Protein AF-A0A5J5S5I6-F1 (afdb_monomer_lite)

Sequence (152 aa):
MHAEAGNGQYEMALGYTACTYATDNLIFMREVVRAIANKHGLLATFVPKYALDDIGSGSHVHLSLWQNGQNVFQASDASSQHGMSKVGEEFMAGVLDHLPSIFAFTAPLSNSYDRIQPNTWSGAYQCWGKENREAHCIFFYLAMCIVIGGFN

InterPro domains:
  IPR008146 Glutamine synthetase, catalytic domain [PF00120] (1-136)
  IPR008146 Glutamine synthetase, catalytic domain [PS51987] (1-152)
  IPR008146 Glutamine synthetase, catalytic domain [SM01230] (1-151)
  IPR014746 Glutamine synthetase/guanido kinase, catalytic domain [SSF55931] (1-138)

Foldseek 3Di:
DAADPWAQKDKDWDDDDPPVVVVVVVVVVVVVVQVVLVVVQKGKDQQQPPDLPTAGKDFDAADFDDDPNDTQQADPDPPPPARGHPVNVVVLVVCLVCVVVVCCVRVVDPSSVSNLDPPRLNQVDSDDDEPDSNHVDYHGTRMIMIHMGHDD

Radius of gyration: 17.16 Å; chains: 1; bounding box: 43×30×53 Å

Organism: Gossypium barbadense (NCBI:txid3634)

pLDDT: mean 79.82, std 16.46, range [24.72, 96.94]

Structure (mmCIF, N/CA/C/O backbone):
data_AF-A0A5J5S5I6-F1
#
_entry.id   AF-A0A5J5S5I6-F1
#
loop_
_atom_site.group_PDB
_atom_site.id
_atom_site.type_symbol
_atom_site.label_atom_id
_atom_site.label_alt_id
_atom_site.label_comp_id
_atom_site.label_asym_id
_atom_site.label_entity_id
_atom_site.label_seq_id
_atom_site.pdbx_PDB_ins_code
_atom_site.Cartn_x
_atom_site.Cartn_y
_atom_site.Cartn_z
_atom_site.occupancy
_atom_site.B_iso_or_equiv
_atom_site.auth_seq_id
_atom_site.auth_comp_id
_atom_site.auth_asym_id
_atom_site.auth_atom_id
_atom_site.pdbx_PDB_model_num
ATOM 1 N N . MET A 1 1 ? -3.554 13.701 2.770 1.00 81.31 1 MET A N 1
ATOM 2 C CA . MET A 1 1 ? -4.569 13.032 3.604 1.00 81.31 1 MET A CA 1
ATOM 3 C C . MET A 1 1 ? -5.931 13.489 3.127 1.00 81.31 1 MET A C 1
ATOM 5 O O . MET A 1 1 ? -6.070 14.679 2.865 1.00 81.31 1 MET A O 1
ATOM 9 N N . HIS A 1 2 ? -6.890 12.581 2.994 1.00 88.88 2 HIS A N 1
ATOM 10 C CA . HIS A 1 2 ? -8.294 12.892 2.705 1.00 88.88 2 HIS A CA 1
ATOM 11 C C . HIS A 1 2 ? -9.213 11.933 3.464 1.00 88.88 2 HIS A C 1
ATOM 13 O O . HIS A 1 2 ? -8.745 10.945 4.029 1.00 88.88 2 HIS A O 1
ATOM 19 N N . ALA A 1 3 ? -10.505 12.253 3.510 1.00 90.62 3 ALA A N 1
ATOM 20 C CA . ALA A 1 3 ? -11.522 11.290 3.908 1.00 90.62 3 ALA A CA 1
ATOM 21 C C . ALA A 1 3 ? -11.667 10.205 2.829 1.00 90.62 3 ALA A C 1
ATOM 23 O O . ALA A 1 3 ? -11.403 10.456 1.650 1.00 90.62 3 ALA A O 1
ATOM 24 N N . GLU A 1 4 ? -12.078 9.022 3.261 1.00 87.69 4 GLU A N 1
ATOM 25 C CA . GLU A 1 4 ? -12.395 7.870 2.422 1.00 87.69 4 GLU A CA 1
ATOM 26 C C . GLU A 1 4 ? -13.902 7.585 2.414 1.00 87.69 4 GLU A C 1
ATOM 28 O O . GLU A 1 4 ? -14.692 8.324 3.002 1.00 87.69 4 GLU A O 1
ATOM 33 N N . ALA A 1 5 ? -14.310 6.537 1.698 1.00 85.75 5 ALA A N 1
ATOM 34 C CA . ALA A 1 5 ? -15.720 6.203 1.519 1.00 85.75 5 ALA A CA 1
ATOM 35 C C . ALA A 1 5 ? -16.395 5.571 2.760 1.00 85.75 5 ALA A C 1
ATOM 37 O O . ALA A 1 5 ? -17.617 5.656 2.871 1.00 85.75 5 ALA A O 1
ATOM 38 N N . GLY A 1 6 ? -15.638 4.949 3.675 1.00 84.50 6 GLY A N 1
ATOM 39 C CA . GLY A 1 6 ? -16.163 4.374 4.923 1.00 84.50 6 GLY A CA 1
ATOM 40 C C . GLY A 1 6 ? -16.340 5.393 6.059 1.00 84.50 6 GLY A C 1
ATOM 41 O O . GLY A 1 6 ? -15.707 6.454 6.086 1.00 84.50 6 GLY A O 1
ATOM 42 N N . ASN A 1 7 ? -17.174 5.070 7.051 1.00 85.88 7 ASN A N 1
ATOM 43 C CA . ASN A 1 7 ? -17.462 5.998 8.150 1.00 85.88 7 ASN A CA 1
ATOM 44 C C . ASN A 1 7 ? -16.239 6.228 9.049 1.00 85.88 7 ASN A C 1
ATOM 46 O O . ASN A 1 7 ? -15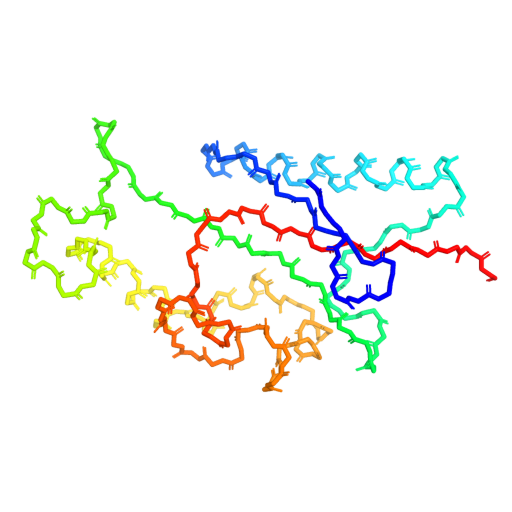.635 5.293 9.572 1.00 85.88 7 ASN A O 1
ATOM 50 N N . GLY A 1 8 ? -15.864 7.498 9.241 1.00 88.69 8 GLY A N 1
ATOM 51 C CA . GLY A 1 8 ? -14.661 7.860 9.999 1.00 88.69 8 GLY A CA 1
ATOM 52 C C . GLY A 1 8 ? -13.356 7.366 9.361 1.00 88.69 8 GLY A C 1
ATOM 53 O O . GLY A 1 8 ? -12.340 7.302 10.056 1.00 88.69 8 GLY A O 1
ATOM 54 N N . GLN A 1 9 ? -13.382 6.997 8.075 1.00 91.25 9 GLN A N 1
ATOM 55 C CA . GLN A 1 9 ? -12.239 6.471 7.340 1.00 91.25 9 GLN A CA 1
ATOM 56 C C . GLN A 1 9 ? -11.428 7.603 6.686 1.00 91.25 9 GLN A C 1
ATOM 58 O O . GLN A 1 9 ? -11.988 8.516 6.078 1.00 91.25 9 GLN A O 1
ATOM 63 N N . TYR A 1 10 ? -10.099 7.538 6.782 1.00 91.19 10 TYR A N 1
ATOM 64 C CA . TYR A 1 10 ? -9.183 8.524 6.194 1.00 91.19 10 TYR A CA 1
ATOM 65 C C . TYR A 1 10 ? -7.976 7.862 5.537 1.00 91.19 10 TYR A C 1
ATOM 67 O O . TYR A 1 10 ? -7.370 6.982 6.141 1.00 91.19 10 TYR A O 1
ATOM 75 N N . GLU A 1 11 ? -7.562 8.330 4.360 1.00 89.62 11 GLU A N 1
ATOM 76 C CA . GLU A 1 11 ? -6.327 7.886 3.708 1.00 89.62 11 GLU A CA 1
ATOM 77 C C . GLU A 1 11 ? -5.158 8.842 3.986 1.00 89.62 11 GLU A C 1
ATOM 79 O O . GLU A 1 11 ? -5.268 10.065 3.827 1.00 89.62 11 GLU A O 1
ATOM 84 N N . MET A 1 12 ? -3.994 8.282 4.333 1.00 89.25 12 MET A N 1
ATOM 85 C CA . MET A 1 12 ? -2.714 8.993 4.318 1.00 89.25 12 MET A CA 1
ATOM 86 C C . MET A 1 12 ? -1.733 8.343 3.336 1.00 89.25 12 MET A C 1
ATOM 88 O O . MET A 1 12 ? -1.226 7.252 3.589 1.00 89.25 12 MET A O 1
ATOM 92 N N . ALA A 1 13 ? -1.431 9.056 2.248 1.00 89.19 13 ALA A N 1
ATOM 93 C CA . ALA A 1 13 ? -0.367 8.704 1.314 1.00 89.19 13 ALA A CA 1
ATOM 94 C C . ALA A 1 13 ? 1.012 9.124 1.857 1.00 89.19 13 ALA A C 1
ATOM 96 O O . ALA A 1 13 ? 1.205 10.288 2.224 1.00 89.19 13 ALA A O 1
ATOM 97 N N . LEU A 1 14 ? 1.971 8.195 1.881 1.00 89.06 14 LEU A N 1
ATOM 98 C CA . LEU A 1 14 ? 3.374 8.472 2.217 1.00 89.06 14 LEU A CA 1
ATOM 99 C C . LEU A 1 14 ? 4.222 8.708 0.957 1.00 89.06 14 LEU A C 1
ATOM 101 O O . LEU A 1 14 ? 3.957 8.147 -0.107 1.00 89.06 14 LEU A O 1
ATOM 105 N N . GLY A 1 15 ? 5.263 9.537 1.085 1.00 89.12 15 GLY A N 1
ATOM 106 C CA . GLY A 1 15 ? 6.222 9.794 0.006 1.00 89.12 15 GLY A CA 1
ATOM 107 C C . GLY A 1 15 ? 7.055 8.555 -0.342 1.00 89.12 15 GLY A C 1
ATOM 108 O O . GLY A 1 15 ? 7.382 7.752 0.534 1.00 89.12 15 GLY A O 1
ATOM 109 N N . TYR A 1 16 ? 7.415 8.409 -1.620 1.00 88.12 16 TYR A N 1
ATOM 110 C CA . TYR A 1 16 ? 8.251 7.298 -2.075 1.00 88.12 16 TYR A CA 1
ATOM 111 C C . TYR A 1 16 ? 9.694 7.434 -1.564 1.00 88.12 16 TYR A C 1
ATOM 113 O O . TYR A 1 16 ? 10.241 8.530 -1.450 1.00 88.12 16 TYR A O 1
ATOM 121 N N . THR A 1 17 ? 10.317 6.301 -1.255 1.00 92.12 17 THR A N 1
ATOM 122 C CA . THR A 1 17 ? 11.715 6.186 -0.815 1.00 92.12 17 THR A CA 1
ATOM 123 C C . THR A 1 17 ? 12.166 4.726 -0.983 1.00 92.12 17 THR A C 1
ATOM 125 O O . THR A 1 17 ? 11.386 3.891 -1.446 1.00 92.12 17 THR A O 1
ATOM 128 N N . ALA A 1 18 ? 13.411 4.395 -0.634 1.00 91.25 18 ALA A N 1
ATOM 129 C CA . ALA A 1 18 ? 13.897 3.015 -0.658 1.00 91.25 18 ALA A CA 1
ATOM 130 C C . ALA A 1 18 ? 13.068 2.103 0.271 1.00 91.25 18 ALA A C 1
ATOM 132 O O . ALA A 1 18 ? 12.588 2.539 1.318 1.00 91.25 18 ALA A O 1
ATOM 133 N N . CYS A 1 19 ? 12.924 0.825 -0.097 1.00 88.31 19 CYS A N 1
ATOM 134 C CA . CYS A 1 19 ? 11.985 -0.119 0.528 1.00 88.31 19 CYS A CA 1
ATOM 135 C C . CYS A 1 19 ? 12.111 -0.231 2.061 1.00 88.31 19 CYS A C 1
ATOM 137 O O . CYS A 1 19 ? 11.102 -0.375 2.752 1.00 88.31 19 CYS A O 1
ATOM 139 N N . THR A 1 20 ? 13.333 -0.136 2.593 1.00 90.94 20 THR A N 1
ATOM 140 C CA . THR A 1 20 ? 13.608 -0.132 4.039 1.00 90.94 20 THR A CA 1
ATOM 141 C C . THR A 1 20 ? 12.971 1.082 4.715 1.00 90.94 20 THR A C 1
ATOM 143 O O . THR A 1 20 ? 12.053 0.925 5.514 1.00 90.94 20 THR A O 1
ATOM 146 N N . TYR A 1 21 ? 13.350 2.292 4.298 1.00 93.12 21 TYR A N 1
ATOM 147 C CA . TYR A 1 21 ? 12.792 3.539 4.827 1.00 93.12 21 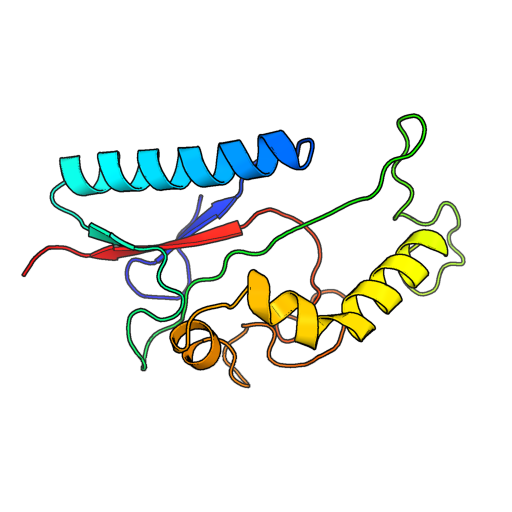TYR A CA 1
ATOM 148 C C . TYR A 1 21 ? 11.280 3.666 4.595 1.00 93.12 21 TYR A C 1
ATOM 150 O O . TYR A 1 21 ? 10.583 4.252 5.415 1.00 93.12 21 TYR A O 1
ATOM 158 N N . ALA A 1 22 ? 10.743 3.108 3.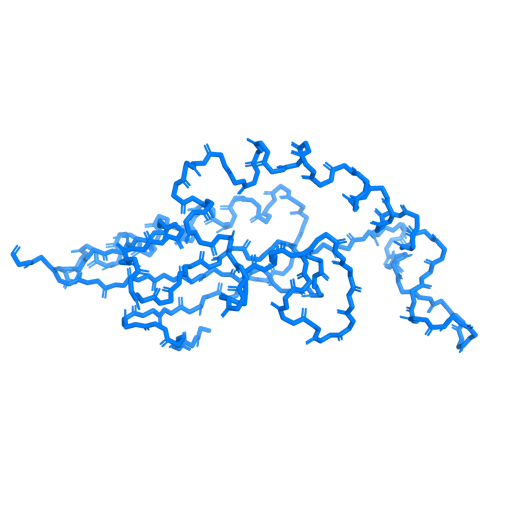505 1.00 91.31 22 ALA A N 1
ATOM 159 C CA . ALA A 1 22 ? 9.300 3.090 3.259 1.00 91.31 22 ALA A CA 1
ATOM 160 C C . ALA A 1 22 ? 8.556 2.231 4.299 1.00 91.31 22 ALA A C 1
ATOM 162 O O . ALA A 1 22 ? 7.472 2.604 4.750 1.00 91.31 22 ALA A O 1
ATOM 163 N N . THR A 1 23 ? 9.164 1.116 4.717 1.00 90.50 23 THR A N 1
ATOM 164 C CA . THR A 1 23 ? 8.641 0.238 5.774 1.00 90.50 23 THR A CA 1
ATOM 165 C C . THR A 1 23 ? 8.709 0.926 7.139 1.00 90.50 23 THR A C 1
ATOM 167 O O . THR A 1 23 ? 7.706 0.960 7.854 1.00 90.50 23 THR A O 1
ATOM 170 N N . ASP A 1 24 ? 9.843 1.554 7.465 1.00 94.44 24 ASP A N 1
ATOM 171 C CA . ASP A 1 24 ? 10.016 2.314 8.709 1.00 94.44 24 ASP A CA 1
ATOM 172 C C . ASP A 1 24 ? 9.012 3.475 8.801 1.00 94.44 24 ASP A C 1
ATOM 174 O O . ASP A 1 24 ? 8.334 3.637 9.817 1.00 94.44 24 ASP A O 1
ATOM 178 N N . ASN A 1 25 ? 8.840 4.235 7.713 1.00 93.94 25 ASN A N 1
ATOM 179 C CA . ASN A 1 25 ? 7.881 5.338 7.628 1.00 93.94 25 ASN A CA 1
ATOM 180 C C . ASN A 1 25 ? 6.428 4.868 7.815 1.00 93.94 25 ASN A C 1
ATOM 182 O O . ASN A 1 25 ? 5.643 5.562 8.463 1.00 93.94 25 ASN A O 1
ATOM 186 N N . LEU A 1 26 ? 6.058 3.695 7.284 1.00 91.75 26 LEU A N 1
ATOM 187 C CA . LEU A 1 26 ? 4.728 3.108 7.482 1.00 91.75 26 LEU A CA 1
ATOM 188 C C . LEU A 1 26 ? 4.482 2.743 8.952 1.00 91.75 26 LEU A C 1
ATOM 190 O O . LEU A 1 26 ? 3.411 3.037 9.486 1.00 91.75 26 LEU A O 1
ATOM 194 N N . ILE A 1 27 ? 5.459 2.121 9.616 1.00 94.12 27 ILE A N 1
ATOM 195 C CA . ILE A 1 27 ? 5.361 1.770 11.041 1.00 94.12 27 ILE A CA 1
ATOM 196 C C . ILE A 1 27 ? 5.297 3.045 11.890 1.00 94.12 27 ILE A C 1
ATOM 198 O O . ILE A 1 27 ? 4.395 3.189 12.713 1.00 94.12 27 ILE A O 1
ATOM 202 N N . PHE A 1 28 ? 6.187 4.006 11.642 1.00 95.75 28 PHE A N 1
ATOM 203 C CA . PHE A 1 28 ? 6.209 5.282 12.353 1.00 95.75 28 PHE A CA 1
ATOM 204 C C . PHE A 1 28 ? 4.886 6.046 12.206 1.00 95.75 28 PHE A C 1
ATOM 206 O O . PHE A 1 28 ? 4.336 6.524 13.196 1.00 95.75 28 PHE A O 1
ATOM 213 N N . MET A 1 29 ? 4.316 6.100 10.997 1.00 95.00 29 MET A N 1
ATOM 214 C CA . MET A 1 29 ? 3.018 6.735 10.764 1.00 95.00 29 MET A CA 1
ATOM 215 C C . MET A 1 29 ? 1.881 6.039 11.528 1.00 95.00 29 MET A C 1
ATOM 217 O O . MET A 1 29 ? 1.049 6.729 12.120 1.00 95.00 29 MET A O 1
ATOM 221 N N . ARG A 1 30 ? 1.869 4.698 11.600 1.00 93.94 30 ARG A N 1
ATOM 222 C CA . ARG A 1 30 ? 0.886 3.947 12.407 1.00 93.94 30 ARG A CA 1
ATOM 223 C C . ARG A 1 30 ? 0.939 4.334 13.882 1.00 93.94 30 ARG A C 1
ATOM 225 O O . ARG A 1 30 ? -0.109 4.587 14.477 1.00 93.94 30 ARG A O 1
ATOM 232 N N . GLU A 1 31 ? 2.137 4.418 14.453 1.00 96.75 31 GLU A N 1
ATOM 233 C CA . GLU A 1 31 ? 2.319 4.778 15.863 1.00 96.75 31 GLU A CA 1
ATOM 234 C C . GLU A 1 31 ? 1.989 6.248 16.141 1.00 96.75 31 GLU A C 1
ATOM 236 O O . GLU A 1 31 ? 1.297 6.542 17.117 1.00 96.75 31 GLU A O 1
ATOM 241 N N . VAL A 1 32 ? 2.378 7.172 15.256 1.00 96.62 32 VAL A N 1
ATOM 242 C CA . VAL A 1 32 ? 1.995 8.589 15.365 1.00 96.62 32 VAL A CA 1
ATOM 243 C C . VAL A 1 32 ? 0.475 8.749 15.324 1.00 96.62 32 VAL A C 1
ATOM 245 O O . VAL A 1 32 ? -0.086 9.428 16.183 1.00 96.62 32 VAL A O 1
ATOM 248 N N . VAL A 1 33 ? -0.219 8.100 14.382 1.00 95.44 33 VAL A N 1
ATOM 249 C CA . VAL A 1 33 ? -1.683 8.205 14.292 1.00 95.44 33 VAL A CA 1
ATOM 250 C C . VAL A 1 33 ? -2.366 7.596 15.521 1.00 95.44 33 VAL A C 1
ATOM 252 O O . VAL A 1 33 ? -3.282 8.217 16.057 1.00 95.44 33 VAL A O 1
ATOM 255 N N . ARG A 1 34 ? -1.899 6.447 16.032 1.00 95.44 34 ARG A N 1
ATOM 256 C CA . ARG A 1 34 ? -2.396 5.863 17.295 1.00 95.44 34 ARG A CA 1
ATOM 257 C C . ARG A 1 34 ? -2.214 6.810 18.478 1.00 95.44 34 ARG A C 1
ATOM 259 O O . ARG A 1 34 ? -3.160 7.028 19.231 1.00 95.44 34 ARG A O 1
ATOM 266 N N . ALA A 1 35 ? -1.023 7.389 18.631 1.00 96.94 35 ALA A N 1
ATOM 267 C CA . ALA A 1 35 ? -0.707 8.297 19.729 1.00 96.94 35 ALA A CA 1
ATOM 268 C C . ALA A 1 35 ? -1.561 9.575 19.688 1.00 96.94 35 ALA A C 1
ATOM 270 O O . ALA A 1 35 ? -2.078 10.005 20.721 1.00 96.94 35 ALA A O 1
ATOM 271 N N . ILE A 1 36 ? -1.752 10.162 18.501 1.00 96.06 36 ILE A N 1
ATOM 272 C CA . ILE A 1 36 ? -2.595 11.349 18.324 1.00 96.06 36 ILE A CA 1
ATOM 273 C C . ILE A 1 36 ? -4.075 11.011 18.539 1.00 96.06 36 ILE A C 1
ATOM 275 O O . ILE A 1 36 ? -4.728 11.708 19.310 1.00 96.06 36 ILE A O 1
ATOM 279 N N . ALA A 1 37 ? -4.602 9.934 17.948 1.00 94.25 37 ALA A N 1
ATOM 280 C CA . ALA A 1 37 ? -5.993 9.528 18.159 1.00 94.25 37 ALA A CA 1
ATOM 281 C C . ALA A 1 37 ? -6.297 9.317 19.653 1.00 94.25 37 ALA A C 1
ATOM 283 O O . ALA A 1 37 ? -7.229 9.926 20.179 1.00 94.25 37 ALA A O 1
ATOM 284 N N . ASN A 1 38 ? -5.439 8.573 20.361 1.00 94.69 38 ASN A N 1
ATOM 285 C CA . ASN A 1 38 ? -5.585 8.322 21.795 1.00 94.69 38 ASN A CA 1
ATOM 286 C C . ASN A 1 38 ? -5.553 9.626 22.620 1.00 94.69 38 ASN A C 1
ATOM 288 O O . ASN A 1 38 ? -6.388 9.830 23.498 1.00 94.69 38 ASN A O 1
ATOM 292 N N . LYS A 1 39 ? -4.664 10.574 22.280 1.00 96.94 39 LYS A N 1
ATOM 293 C CA . LYS A 1 39 ? -4.627 11.915 22.901 1.00 96.94 39 LYS A CA 1
ATOM 294 C C . LYS A 1 39 ? -5.943 12.694 22.734 1.00 96.94 39 LYS A C 1
ATOM 296 O O . LYS A 1 39 ? -6.252 13.542 23.568 1.00 96.94 39 LYS A O 1
ATOM 301 N N . HIS A 1 40 ? -6.709 12.414 21.682 1.00 95.25 40 HIS A N 1
ATOM 302 C CA . HIS A 1 40 ? -8.020 13.007 21.416 1.00 95.25 40 HIS A CA 1
ATOM 303 C C . HIS A 1 40 ? -9.206 12.143 21.898 1.00 95.25 40 HIS A C 1
ATOM 305 O O . HIS A 1 40 ? -10.348 12.482 21.603 1.00 95.25 40 HIS A O 1
ATOM 311 N N . GLY A 1 41 ? -8.966 11.061 22.653 1.00 94.44 41 GLY A N 1
ATOM 312 C CA . GLY A 1 41 ? -10.020 10.162 23.146 1.00 94.44 41 GLY A CA 1
ATOM 313 C C . GLY A 1 41 ? -10.609 9.237 22.073 1.00 94.44 41 GLY A C 1
ATOM 314 O O . GLY A 1 41 ? -11.722 8.741 22.228 1.00 94.44 41 GLY A O 1
ATOM 315 N N . LEU A 1 42 ? -9.876 9.025 20.977 1.00 94.31 42 LEU A N 1
ATOM 316 C CA . LEU A 1 42 ? -10.295 8.246 19.815 1.00 94.31 42 LEU A CA 1
ATOM 317 C C . LEU A 1 42 ? -9.414 7.003 19.644 1.00 94.31 42 LEU A C 1
ATOM 319 O O . LEU A 1 42 ? -8.223 7.008 19.959 1.00 94.31 42 LEU A O 1
ATOM 323 N N . LEU A 1 43 ? -9.983 5.947 19.071 1.00 93.19 43 LEU A N 1
ATOM 324 C CA . LEU A 1 43 ? -9.270 4.742 18.672 1.00 93.19 43 LEU A CA 1
ATOM 325 C C . LEU A 1 43 ? -9.040 4.756 17.157 1.00 93.19 43 LEU A C 1
ATOM 327 O O . LEU A 1 43 ? -9.991 4.690 16.381 1.00 93.19 43 LEU A O 1
ATOM 331 N N . ALA A 1 44 ? -7.773 4.806 16.738 1.00 93.44 44 ALA A N 1
ATOM 332 C CA . ALA A 1 44 ? -7.384 4.592 15.345 1.00 93.44 44 ALA A CA 1
ATOM 333 C C . ALA A 1 44 ? -7.082 3.110 15.090 1.00 93.44 44 ALA A C 1
ATOM 335 O O . ALA A 1 44 ? -6.234 2.516 15.767 1.00 93.44 44 ALA A O 1
ATOM 336 N N . THR A 1 45 ? -7.737 2.524 14.087 1.00 91.56 45 THR A N 1
ATOM 337 C CA . THR A 1 45 ? -7.532 1.127 13.688 1.00 91.56 45 THR A CA 1
ATOM 338 C C . THR A 1 45 ? -7.079 0.985 12.233 1.00 91.56 45 THR A C 1
ATOM 340 O O . THR A 1 45 ? -7.466 1.751 11.353 1.00 91.56 45 THR A O 1
ATOM 343 N N . PHE A 1 46 ? -6.251 -0.038 12.001 1.00 90.81 46 PHE A N 1
ATOM 344 C CA . PHE A 1 46 ? -5.719 -0.454 10.694 1.00 90.81 46 PHE A CA 1
ATOM 345 C C . PHE A 1 46 ? -6.168 -1.879 10.333 1.00 90.81 46 PHE A C 1
ATOM 347 O O . PHE A 1 46 ? -5.537 -2.567 9.532 1.00 90.81 46 PHE A O 1
ATOM 354 N N . VAL A 1 47 ? -7.219 -2.359 11.000 1.00 90.69 47 VAL A N 1
ATOM 355 C CA . VAL A 1 47 ? -7.818 -3.672 10.764 1.00 90.69 47 VAL A CA 1
ATOM 356 C C . VAL A 1 47 ? -8.478 -3.678 9.367 1.00 90.69 47 VAL A C 1
ATOM 358 O O . VAL A 1 47 ? -9.187 -2.724 9.053 1.00 90.69 47 VAL A O 1
ATOM 361 N N . PRO A 1 48 ? -8.274 -4.711 8.517 1.00 87.62 48 PRO A N 1
ATOM 362 C CA . PRO A 1 48 ? -8.701 -4.681 7.109 1.00 87.62 48 PRO A CA 1
ATOM 363 C C . PRO A 1 48 ? -10.203 -4.478 6.879 1.00 87.62 48 PRO A C 1
ATOM 365 O O . PRO A 1 48 ? -10.590 -3.861 5.892 1.00 87.62 48 PRO A O 1
ATOM 368 N N . LYS A 1 49 ? -11.046 -4.985 7.776 1.00 88.44 49 LYS A N 1
ATOM 369 C CA . LYS A 1 49 ? -12.504 -4.845 7.753 1.00 88.44 49 LYS A CA 1
ATOM 370 C C . LYS A 1 49 ? -12.951 -4.588 9.195 1.00 88.44 49 LYS A C 1
ATOM 372 O O . LYS A 1 49 ? -12.722 -5.431 10.057 1.00 88.44 49 LYS A O 1
ATOM 377 N N . TYR A 1 50 ? -13.454 -3.390 9.492 1.00 87.12 50 TYR A N 1
ATOM 378 C CA . TYR A 1 50 ? -13.839 -3.012 10.862 1.00 87.12 50 TYR A CA 1
ATOM 379 C C . TYR A 1 50 ? -15.276 -3.440 11.183 1.00 87.12 50 TYR A C 1
ATOM 381 O O . TYR A 1 50 ? -15.515 -4.082 12.202 1.00 87.12 50 TYR A O 1
ATOM 389 N N . ALA A 1 51 ? -16.201 -3.145 10.269 1.00 86.69 51 ALA A N 1
ATOM 390 C CA . ALA A 1 51 ? -17.571 -3.639 10.264 1.00 86.69 51 ALA A CA 1
ATOM 391 C C . ALA A 1 51 ? -17.802 -4.447 8.975 1.00 86.69 51 ALA A C 1
ATOM 393 O O . ALA A 1 51 ? -17.211 -4.139 7.936 1.00 86.69 51 ALA A O 1
ATOM 394 N N . LEU A 1 52 ? -18.614 -5.507 9.035 1.00 85.38 52 LEU A N 1
ATOM 395 C CA . LEU A 1 52 ? -18.842 -6.400 7.887 1.00 85.38 52 LEU A CA 1
ATOM 396 C C . LEU A 1 52 ? -19.655 -5.718 6.770 1.00 85.38 52 LEU A C 1
ATOM 398 O O . LEU A 1 52 ? -19.450 -6.003 5.589 1.00 85.38 52 LEU A O 1
ATOM 402 N N . ASP A 1 53 ? -20.516 -4.782 7.150 1.00 86.62 53 ASP A N 1
ATOM 403 C CA . ASP A 1 53 ? -21.436 -4.003 6.322 1.00 86.62 53 ASP A CA 1
ATOM 404 C C . ASP A 1 53 ? -20.875 -2.655 5.822 1.00 86.62 53 ASP A C 1
ATOM 406 O O . ASP A 1 53 ? -21.470 -2.061 4.926 1.00 86.62 53 ASP A O 1
ATOM 410 N N . ASP A 1 54 ? -19.715 -2.202 6.318 1.00 85.31 54 ASP A N 1
ATOM 411 C CA . ASP A 1 54 ? -19.034 -0.973 5.860 1.00 85.31 54 ASP A CA 1
ATOM 412 C C . ASP A 1 54 ? -17.807 -1.283 4.968 1.00 85.31 54 ASP A C 1
ATOM 414 O O . ASP A 1 54 ? -17.356 -2.428 4.838 1.00 85.31 54 ASP A O 1
ATOM 418 N N . ILE A 1 55 ? -17.248 -0.264 4.323 1.00 85.38 55 ILE A N 1
ATOM 419 C CA . ILE A 1 55 ? -16.061 -0.353 3.470 1.00 85.38 55 ILE A CA 1
ATOM 420 C C . ILE A 1 55 ? -14.823 -0.672 4.322 1.00 85.38 55 ILE A C 1
ATOM 422 O O . ILE A 1 55 ? -14.634 -0.172 5.430 1.00 85.38 55 ILE A O 1
ATOM 426 N N . GLY A 1 56 ? -13.971 -1.561 3.810 1.00 86.06 56 GLY A N 1
ATOM 427 C CA . GLY A 1 56 ? -12.750 -1.972 4.500 1.00 86.06 56 GLY A CA 1
ATOM 428 C C . GLY A 1 56 ? -11.551 -1.066 4.217 1.00 86.06 56 GLY A C 1
ATOM 429 O O . GLY A 1 56 ? -11.559 -0.252 3.297 1.00 86.06 56 GLY A O 1
ATOM 430 N N . SER A 1 57 ? -10.486 -1.235 4.996 1.00 88.38 57 SER A N 1
ATOM 431 C CA . SER A 1 57 ? -9.260 -0.448 4.883 1.00 88.38 57 SER A CA 1
ATOM 432 C C . SER A 1 57 ? -8.184 -1.128 4.037 1.00 88.38 57 SER A C 1
ATOM 434 O O . SER A 1 57 ? -7.769 -2.266 4.292 1.00 88.38 57 SER A O 1
ATOM 436 N N . GLY A 1 58 ? -7.700 -0.390 3.036 1.00 85.94 58 GLY A N 1
ATOM 437 C CA . GLY A 1 58 ? -6.545 -0.732 2.215 1.00 85.94 58 GLY A CA 1
ATOM 438 C C . GLY A 1 58 ? -5.206 -0.386 2.875 1.00 85.94 58 GLY A C 1
ATOM 439 O O . GLY A 1 58 ? -5.117 0.436 3.787 1.00 85.94 58 GLY A O 1
ATOM 440 N N . SER A 1 59 ? -4.150 -1.021 2.372 1.00 87.19 59 SER A N 1
ATOM 441 C CA . SER A 1 59 ? -2.762 -0.576 2.513 1.00 87.19 59 SER A CA 1
ATOM 442 C C . SER A 1 59 ? -2.098 -0.835 1.167 1.00 87.19 59 SER A C 1
ATOM 444 O O . SER A 1 59 ? -1.452 -1.866 0.990 1.00 87.19 59 SER A O 1
ATOM 446 N N . HIS A 1 60 ? -2.350 0.023 0.182 1.00 85.19 60 HIS A N 1
ATOM 447 C CA . HIS A 1 60 ? -1.819 -0.175 -1.162 1.00 85.19 60 HIS A CA 1
ATOM 448 C C . HIS A 1 60 ? -0.289 -0.020 -1.136 1.00 85.19 60 HIS A C 1
ATOM 450 O O . HIS A 1 60 ? 0.230 0.945 -0.571 1.00 85.19 60 HIS A O 1
ATOM 456 N N . VAL A 1 61 ? 0.440 -0.994 -1.696 1.00 82.69 61 VAL A N 1
ATOM 457 C CA . VAL A 1 61 ? 1.912 -1.047 -1.668 1.00 82.69 61 VAL A CA 1
ATOM 458 C C . VAL A 1 61 ? 2.445 -1.001 -3.080 1.00 82.69 61 VAL A C 1
ATOM 460 O O . VAL A 1 61 ? 2.038 -1.759 -3.953 1.00 82.69 61 VAL A O 1
ATOM 463 N N . HIS A 1 62 ? 3.339 -0.051 -3.292 1.00 82.50 62 HIS A N 1
ATOM 464 C CA . HIS A 1 62 ? 3.336 0.700 -4.523 1.00 82.50 62 HIS A CA 1
ATOM 465 C C . HIS A 1 62 ? 4.798 0.999 -4.896 1.00 82.50 62 HIS A C 1
ATOM 467 O O . HIS A 1 62 ? 5.520 1.681 -4.169 1.00 82.50 62 HIS A O 1
ATOM 473 N N . LEU A 1 63 ? 5.250 0.344 -5.972 1.00 86.06 63 LEU A N 1
ATOM 474 C CA . LEU A 1 63 ? 6.640 -0.070 -6.202 1.00 86.06 63 LEU A CA 1
ATOM 475 C C . LEU A 1 63 ? 7.183 0.462 -7.536 1.00 86.06 63 LEU A C 1
ATOM 477 O O . LEU A 1 63 ? 6.439 0.689 -8.481 1.00 86.06 63 LEU A O 1
ATOM 481 N N . SER A 1 64 ? 8.503 0.606 -7.640 1.00 87.50 64 SER A N 1
ATOM 482 C CA . SER A 1 64 ? 9.201 0.814 -8.916 1.00 87.50 64 SER A CA 1
ATOM 483 C C . SER A 1 64 ? 10.618 0.252 -8.828 1.00 87.50 64 SER A C 1
ATOM 485 O O . SER A 1 64 ? 11.217 0.251 -7.752 1.00 87.50 64 SER A O 1
ATOM 487 N N . LEU A 1 65 ? 11.161 -0.225 -9.949 1.00 88.56 65 LEU A N 1
ATOM 488 C CA . LEU A 1 65 ? 12.558 -0.651 -10.038 1.00 88.56 65 LEU A CA 1
ATOM 489 C C . LEU A 1 65 ? 13.412 0.453 -10.656 1.00 88.56 65 LEU A C 1
ATOM 491 O O . LEU A 1 65 ? 13.004 1.114 -11.612 1.00 88.56 65 LEU A O 1
ATOM 495 N N . TRP A 1 66 ? 14.617 0.611 -10.116 1.00 90.38 66 TRP A N 1
ATOM 496 C CA . TRP A 1 66 ? 15.584 1.613 -10.543 1.00 90.38 66 TRP A CA 1
ATOM 497 C C . TRP A 1 66 ? 16.945 0.963 -10.771 1.00 90.38 66 TRP A C 1
ATOM 499 O O . TRP A 1 66 ? 17.401 0.161 -9.958 1.00 90.38 66 TRP A O 1
ATOM 509 N N . GLN A 1 67 ? 17.612 1.340 -11.858 1.00 89.69 67 GLN A N 1
ATOM 510 C CA . GLN A 1 67 ? 18.965 0.906 -12.190 1.00 89.69 67 GLN A CA 1
ATOM 511 C C . GLN A 1 67 ? 19.768 2.131 -12.631 1.00 89.69 67 GLN A C 1
ATOM 513 O O . GLN A 1 67 ? 19.305 2.915 -13.454 1.00 89.69 67 GLN A O 1
ATOM 518 N N . ASN A 1 68 ? 20.963 2.326 -12.065 1.00 92.00 68 ASN A N 1
ATOM 519 C CA . ASN A 1 68 ? 21.861 3.442 -12.402 1.00 92.00 68 ASN A CA 1
ATOM 520 C C . ASN A 1 68 ? 21.190 4.837 -12.347 1.00 92.00 68 ASN A C 1
ATOM 522 O O . ASN A 1 68 ? 21.483 5.711 -13.158 1.00 92.00 68 ASN A O 1
ATOM 526 N N . GLY A 1 69 ? 20.266 5.038 -11.399 1.00 89.00 69 GLY A N 1
ATOM 527 C CA . GLY A 1 69 ? 19.522 6.295 -11.235 1.00 89.00 69 GLY A CA 1
ATOM 528 C C . GLY A 1 69 ? 18.361 6.507 -12.215 1.00 89.00 69 GLY A C 1
ATOM 529 O O . GLY A 1 69 ? 17.728 7.556 -12.160 1.00 89.00 69 GLY A O 1
ATOM 530 N N . GLN A 1 70 ? 18.050 5.531 -13.073 1.00 88.69 70 GLN A N 1
ATOM 531 C CA . GLN A 1 70 ? 16.914 5.561 -13.998 1.00 88.69 70 GLN A CA 1
ATOM 532 C C . GLN A 1 70 ? 15.833 4.563 -13.578 1.00 88.69 70 GLN A C 1
ATOM 534 O O . GLN A 1 70 ? 16.140 3.460 -13.125 1.00 88.69 70 GLN A O 1
ATOM 539 N N . ASN A 1 71 ? 14.567 4.941 -13.743 1.00 88.94 71 ASN A N 1
ATOM 540 C CA . ASN A 1 71 ? 13.429 4.052 -13.528 1.00 88.94 71 ASN A CA 1
ATOM 541 C C . ASN A 1 71 ? 13.332 3.068 -14.706 1.00 88.94 71 ASN A C 1
ATOM 543 O O . ASN A 1 71 ? 13.199 3.497 -15.850 1.00 88.94 71 ASN A O 1
ATOM 547 N N . VAL A 1 72 ? 13.394 1.761 -14.434 1.00 90.19 72 VAL A N 1
ATOM 548 C CA . VAL A 1 72 ? 13.374 0.715 -15.477 1.00 90.19 72 VAL A CA 1
ATOM 549 C C . VAL A 1 72 ? 11.988 0.118 -15.721 1.00 90.19 72 VAL A C 1
ATOM 551 O O . VAL A 1 72 ? 11.856 -0.762 -16.563 1.00 90.19 72 VAL A O 1
ATOM 554 N N . PHE A 1 73 ? 10.948 0.567 -15.013 1.00 85.81 73 PHE A N 1
ATOM 555 C CA . PHE A 1 73 ? 9.561 0.139 -15.241 1.00 85.81 73 PHE A CA 1
ATOM 556 C C . PHE A 1 73 ? 8.926 0.819 -16.455 1.00 85.81 73 PHE A C 1
ATOM 558 O O . PHE A 1 73 ? 8.126 0.208 -17.163 1.00 85.81 73 PHE A O 1
ATOM 565 N N . GLN A 1 74 ? 9.252 2.093 -16.672 1.00 82.56 74 GLN A N 1
ATOM 566 C CA . GLN A 1 74 ? 8.701 2.880 -17.767 1.00 82.56 74 GLN A CA 1
ATOM 567 C C . GLN A 1 74 ? 9.351 2.464 -19.090 1.00 82.56 74 GLN A C 1
ATOM 569 O O . GLN A 1 74 ? 10.570 2.308 -19.167 1.00 82.56 74 GLN A O 1
ATOM 574 N N . ALA A 1 75 ? 8.545 2.291 -20.135 1.00 80.81 75 ALA A N 1
ATOM 575 C CA . ALA A 1 75 ? 9.078 2.099 -21.476 1.00 80.81 75 ALA A CA 1
ATOM 576 C C . ALA A 1 75 ? 9.809 3.359 -21.961 1.00 80.81 75 ALA A C 1
ATOM 578 O O . ALA A 1 75 ? 9.315 4.477 -21.801 1.00 80.81 75 ALA A O 1
ATOM 579 N N . SER A 1 76 ? 10.971 3.175 -22.586 1.00 72.44 76 SER A N 1
ATOM 580 C CA . SER A 1 76 ? 11.694 4.247 -23.276 1.00 72.44 76 SER A CA 1
ATOM 581 C C . SER A 1 76 ? 11.119 4.545 -24.666 1.00 72.44 76 SER A C 1
ATOM 583 O O . SER A 1 76 ? 11.452 5.571 -25.259 1.00 72.44 76 SER A O 1
ATOM 585 N N . ASP A 1 77 ? 10.257 3.667 -25.185 1.00 68.06 77 ASP A N 1
ATOM 586 C CA . ASP A 1 77 ? 9.684 3.710 -26.521 1.00 68.06 77 ASP A CA 1
ATOM 587 C C . ASP A 1 77 ? 8.148 3.820 -26.511 1.00 68.06 77 ASP A C 1
ATOM 589 O O . ASP A 1 77 ? 7.432 3.181 -25.734 1.00 68.06 77 ASP A O 1
ATOM 593 N N . ALA A 1 78 ? 7.621 4.616 -27.445 1.00 62.41 78 ALA A N 1
ATOM 594 C CA . ALA A 1 78 ? 6.180 4.811 -27.628 1.00 62.41 78 ALA A CA 1
ATOM 595 C C . ALA A 1 78 ? 5.459 3.585 -28.235 1.00 62.41 78 ALA A C 1
ATOM 597 O O . ALA A 1 78 ? 4.240 3.606 -28.383 1.00 62.41 78 ALA A O 1
ATOM 598 N N . SER A 1 79 ? 6.201 2.535 -28.601 1.00 61.53 79 SER A N 1
ATOM 599 C CA . SER A 1 79 ? 5.692 1.271 -29.148 1.00 61.53 79 SER A CA 1
ATOM 600 C C . SER A 1 79 ? 5.220 0.274 -28.086 1.00 61.53 79 SER A C 1
ATOM 602 O O . SER A 1 79 ? 4.537 -0.689 -28.435 1.00 61.53 79 SER A O 1
ATOM 604 N N . SER A 1 80 ? 5.531 0.486 -26.803 1.00 69.94 80 SER A N 1
ATOM 605 C CA . SER A 1 80 ? 5.011 -0.369 -25.732 1.00 69.94 80 SER A CA 1
ATOM 606 C C . SER A 1 80 ? 3.484 -0.238 -25.613 1.00 69.94 80 SER A C 1
ATOM 608 O O . SER A 1 80 ? 2.944 0.819 -25.285 1.00 69.94 80 SER A O 1
ATOM 610 N N . GLN A 1 81 ? 2.765 -1.345 -25.829 1.00 68.06 81 GLN A N 1
ATOM 611 C CA . GLN A 1 81 ? 1.292 -1.402 -25.813 1.00 68.06 81 GLN A CA 1
ATOM 612 C C . GLN A 1 81 ? 0.673 -0.894 -24.493 1.00 68.06 81 GLN A C 1
ATOM 614 O O . GLN A 1 81 ? -0.490 -0.486 -24.449 1.00 68.06 81 GLN A O 1
ATOM 619 N N . HIS A 1 82 ? 1.456 -0.919 -23.413 1.00 72.50 82 HIS A N 1
ATOM 620 C CA . HIS A 1 82 ? 1.023 -0.629 -22.050 1.00 72.50 82 HIS A CA 1
ATOM 621 C C . HIS A 1 82 ? 1.848 0.466 -21.343 1.00 72.50 82 HIS A C 1
ATOM 623 O O . HIS A 1 82 ? 1.643 0.697 -20.152 1.00 72.50 82 HIS A O 1
ATOM 629 N N . GLY A 1 83 ? 2.772 1.144 -22.041 1.00 80.00 83 GLY A N 1
ATOM 630 C CA . GLY A 1 83 ? 3.677 2.144 -21.443 1.00 80.00 83 GLY A CA 1
ATOM 631 C C . GLY A 1 83 ? 4.743 1.560 -20.501 1.00 80.00 83 GLY A C 1
ATOM 632 O O . GLY A 1 83 ? 5.421 2.301 -19.785 1.00 80.00 83 GLY A O 1
ATOM 633 N N . MET A 1 84 ? 4.871 0.233 -20.476 1.00 81.69 84 MET A N 1
ATOM 634 C CA . MET A 1 84 ? 5.706 -0.535 -19.558 1.00 81.69 84 MET A CA 1
ATOM 635 C C . MET A 1 84 ? 6.877 -1.159 -20.318 1.00 81.69 84 MET A C 1
ATOM 637 O O . MET A 1 84 ? 6.708 -1.627 -21.442 1.00 81.69 84 MET A O 1
ATOM 641 N N . SER A 1 85 ? 8.068 -1.148 -19.723 1.00 87.88 85 SER 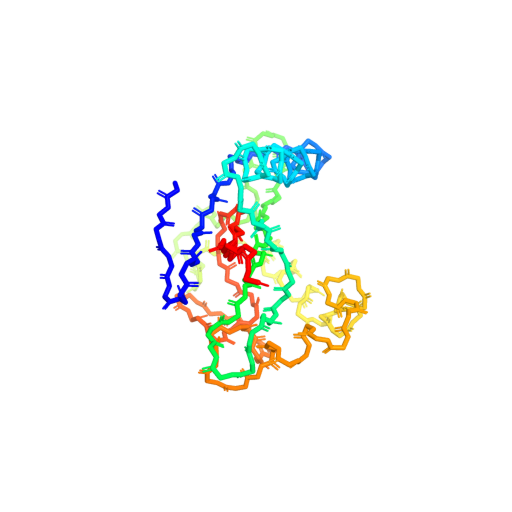A N 1
ATOM 642 C CA . SER A 1 85 ? 9.236 -1.811 -20.305 1.00 87.88 85 SER A CA 1
ATOM 643 C C . SER A 1 85 ? 9.096 -3.336 -20.225 1.00 87.88 85 SER A C 1
ATOM 645 O O . SER A 1 85 ? 8.352 -3.857 -19.392 1.00 87.88 85 SER A O 1
ATOM 647 N N . LYS A 1 86 ? 9.907 -4.067 -21.000 1.00 88.12 86 LYS A N 1
ATOM 648 C CA . LYS A 1 86 ? 10.001 -5.534 -20.906 1.00 88.12 86 LYS A CA 1
ATOM 649 C C . LYS A 1 86 ? 10.305 -6.025 -19.480 1.00 88.12 86 LYS A C 1
ATOM 651 O O . LYS A 1 86 ? 9.718 -7.007 -19.038 1.00 88.12 86 LYS A O 1
ATOM 656 N N . VAL A 1 87 ? 11.157 -5.301 -18.746 1.00 89.19 87 VAL A N 1
ATOM 657 C CA . VAL A 1 87 ? 11.507 -5.593 -17.342 1.00 89.19 87 VAL A CA 1
ATOM 658 C C . VAL A 1 87 ? 10.316 -5.355 -16.412 1.00 89.19 87 VAL A C 1
ATOM 660 O O . VAL A 1 87 ? 10.094 -6.132 -15.485 1.00 89.19 87 VAL A O 1
ATOM 663 N N . GLY A 1 88 ? 9.530 -4.303 -16.662 1.00 87.62 88 GLY A N 1
ATOM 664 C CA . GLY A 1 88 ? 8.282 -4.056 -15.943 1.00 87.62 88 GLY A CA 1
ATOM 665 C C . GLY A 1 88 ? 7.261 -5.171 -16.186 1.00 87.62 88 GLY A C 1
ATOM 666 O O . GLY A 1 88 ? 6.708 -5.699 -15.227 1.00 87.62 88 GLY A O 1
ATOM 667 N N . GLU A 1 89 ? 7.065 -5.587 -17.441 1.00 86.44 89 GLU A N 1
ATOM 668 C CA . GLU A 1 89 ? 6.159 -6.691 -17.792 1.00 86.44 89 GLU A CA 1
ATOM 669 C C . GLU A 1 89 ? 6.560 -8.007 -17.112 1.00 86.44 89 GLU A C 1
ATOM 671 O O . GLU A 1 89 ? 5.711 -8.690 -16.544 1.00 86.44 89 GLU A O 1
ATOM 676 N N . GLU A 1 90 ? 7.849 -8.356 -17.140 1.00 90.50 90 GLU A N 1
ATOM 677 C CA . GLU A 1 90 ? 8.383 -9.574 -16.515 1.00 90.50 90 GLU A CA 1
ATOM 678 C C . GLU A 1 90 ? 8.252 -9.544 -14.989 1.00 90.50 90 GLU A C 1
ATOM 680 O O . GLU A 1 90 ? 7.835 -10.536 -14.388 1.00 90.50 90 GLU A O 1
ATOM 685 N N . PHE A 1 91 ? 8.521 -8.396 -14.357 1.00 89.12 91 PHE A N 1
ATOM 686 C CA . PHE A 1 91 ? 8.278 -8.213 -12.927 1.00 89.12 91 PHE A CA 1
ATOM 687 C C . PHE A 1 91 ? 6.793 -8.391 -12.586 1.00 89.12 91 PHE A C 1
ATOM 689 O O . PHE A 1 91 ? 6.454 -9.110 -11.648 1.00 89.12 91 PHE A O 1
ATOM 696 N N . MET A 1 92 ? 5.900 -7.762 -13.355 1.00 86.62 92 MET A N 1
ATOM 697 C CA . MET A 1 92 ? 4.457 -7.850 -13.136 1.00 86.62 92 MET A CA 1
ATOM 698 C C . MET A 1 92 ? 3.937 -9.275 -13.340 1.00 86.62 92 MET A C 1
ATOM 700 O O . MET A 1 92 ? 3.118 -9.732 -12.546 1.00 86.62 92 MET A O 1
ATOM 704 N N . ALA A 1 93 ? 4.445 -10.001 -14.338 1.00 88.44 93 ALA A N 1
ATOM 705 C CA . ALA A 1 93 ? 4.130 -11.411 -14.548 1.00 88.44 93 ALA A CA 1
ATOM 706 C C . ALA A 1 93 ? 4.566 -12.277 -13.353 1.00 88.44 93 ALA A C 1
ATOM 708 O O . ALA A 1 93 ? 3.764 -13.063 -12.856 1.00 88.44 93 ALA A O 1
ATOM 709 N N . GLY A 1 94 ? 5.788 -12.086 -12.840 1.00 90.75 94 GLY A N 1
ATOM 710 C CA . GLY A 1 94 ? 6.283 -12.807 -11.661 1.00 90.75 94 GLY A CA 1
ATOM 711 C C . GLY A 1 94 ? 5.503 -12.491 -10.379 1.00 90.75 94 GLY A C 1
ATOM 712 O O . GLY A 1 94 ? 5.201 -13.394 -9.601 1.00 90.75 94 GLY A O 1
ATOM 713 N N . VAL A 1 95 ? 5.110 -11.227 -10.171 1.00 88.75 95 VAL A N 1
ATOM 714 C CA . VAL A 1 95 ? 4.218 -10.852 -9.060 1.00 88.75 95 VAL A CA 1
ATOM 715 C C . VAL A 1 95 ? 2.865 -11.544 -9.201 1.00 88.75 95 VAL A C 1
ATOM 717 O O . VAL A 1 95 ? 2.411 -12.148 -8.234 1.00 88.75 95 VAL A O 1
ATOM 720 N N . LEU A 1 96 ? 2.241 -11.488 -10.385 1.00 86.19 96 LEU A N 1
ATOM 721 C CA . LEU A 1 96 ? 0.934 -12.098 -10.645 1.00 86.19 96 LEU A CA 1
ATOM 722 C C . LEU A 1 96 ? 0.950 -13.619 -10.449 1.00 86.19 96 LEU A C 1
ATOM 724 O O . LEU A 1 96 ? 0.031 -14.134 -9.816 1.00 86.19 96 LEU A O 1
ATOM 728 N N . ASP A 1 97 ? 1.974 -14.324 -10.937 1.00 89.19 97 ASP A N 1
ATOM 729 C CA . ASP A 1 97 ? 2.137 -15.777 -10.760 1.00 89.19 97 ASP A CA 1
ATOM 730 C C . ASP A 1 97 ? 2.267 -16.160 -9.275 1.00 89.19 97 ASP A C 1
ATOM 732 O O . ASP A 1 97 ? 1.621 -17.089 -8.790 1.00 89.19 97 ASP A O 1
ATOM 736 N N . HIS A 1 98 ? 3.033 -15.380 -8.510 1.00 88.81 98 HIS A N 1
ATOM 737 C CA . HIS A 1 98 ? 3.285 -15.645 -7.095 1.00 88.81 98 HIS A CA 1
ATOM 738 C C . HIS A 1 98 ? 2.264 -15.025 -6.126 1.00 88.81 98 HIS A C 1
ATOM 740 O O . HIS A 1 98 ? 2.392 -15.251 -4.916 1.00 88.81 98 HIS A O 1
ATOM 746 N N . LEU A 1 99 ? 1.232 -14.308 -6.599 1.00 84.44 99 LEU A N 1
ATOM 747 C CA . LEU A 1 99 ? 0.232 -13.636 -5.748 1.00 84.44 99 LEU A CA 1
ATOM 748 C C . LEU A 1 99 ? -0.337 -14.517 -4.613 1.00 84.44 99 LEU A C 1
ATOM 750 O O . LEU A 1 99 ? -0.350 -14.039 -3.476 1.00 84.44 99 LEU A O 1
ATOM 754 N N . PRO A 1 100 ? -0.724 -15.794 -4.833 1.00 83.75 100 PRO A N 1
ATOM 755 C CA . PRO A 1 100 ? -1.214 -16.660 -3.755 1.00 83.75 100 PRO A CA 1
ATOM 756 C C . PRO A 1 100 ? -0.206 -16.867 -2.614 1.00 83.75 100 PRO A C 1
ATOM 758 O O . PRO A 1 100 ? -0.596 -16.959 -1.453 1.00 83.75 100 PRO A O 1
ATOM 761 N N . SER A 1 101 ? 1.096 -16.902 -2.921 1.00 88.31 101 SER A N 1
ATOM 762 C CA . SER A 1 101 ? 2.156 -17.004 -1.908 1.00 88.31 101 SER A CA 1
ATOM 763 C C . SER A 1 101 ? 2.441 -15.664 -1.223 1.00 88.31 101 SER A C 1
ATOM 765 O O . SER A 1 101 ? 2.697 -15.625 -0.022 1.00 88.31 101 SER A O 1
ATOM 767 N N . ILE A 1 102 ? 2.322 -14.552 -1.958 1.00 86.44 102 ILE A N 1
ATOM 768 C CA . ILE A 1 102 ? 2.487 -13.190 -1.434 1.00 86.44 102 ILE A CA 1
ATOM 769 C C . ILE A 1 102 ? 1.389 -12.875 -0.402 1.00 86.44 102 ILE A C 1
ATOM 771 O O . ILE A 1 102 ? 1.680 -12.273 0.633 1.00 86.44 102 ILE A O 1
ATOM 775 N N . PHE A 1 103 ? 0.155 -13.348 -0.624 1.00 82.50 103 PHE A N 1
ATOM 776 C CA . PHE A 1 103 ? -0.979 -13.177 0.299 1.00 82.50 103 PHE A CA 1
ATOM 777 C C . PHE A 1 103 ? -0.711 -13.718 1.707 1.00 82.50 103 PHE A C 1
ATOM 779 O O . PHE A 1 103 ? -1.176 -13.121 2.676 1.00 82.50 103 PHE A O 1
ATOM 786 N N . ALA A 1 104 ? 0.082 -14.786 1.851 1.00 83.94 104 ALA A N 1
ATOM 787 C CA . ALA A 1 104 ? 0.457 -15.316 3.163 1.00 83.94 104 ALA A CA 1
ATOM 788 C C . ALA A 1 104 ? 1.206 -14.283 4.034 1.00 83.94 104 ALA A C 1
ATOM 790 O O . ALA A 1 104 ? 1.177 -14.375 5.259 1.00 83.94 104 ALA A O 1
ATOM 791 N N . PHE A 1 105 ? 1.836 -13.282 3.408 1.00 86.19 105 PHE A N 1
ATOM 792 C CA . PHE A 1 105 ? 2.569 -12.204 4.074 1.00 86.19 105 PHE A CA 1
ATOM 793 C C . PHE A 1 105 ? 1.821 -10.862 4.045 1.00 86.19 105 PHE A C 1
ATOM 795 O O . PHE A 1 105 ? 1.877 -10.114 5.020 1.00 86.19 105 PHE A O 1
ATOM 802 N N . THR A 1 106 ? 1.113 -10.539 2.956 1.00 85.94 106 THR A N 1
ATOM 803 C CA . THR A 1 106 ? 0.408 -9.249 2.793 1.00 85.94 106 THR A CA 1
ATOM 804 C C . THR A 1 106 ? -1.023 -9.253 3.338 1.00 85.94 106 THR A C 1
ATOM 806 O O . THR A 1 106 ? -1.535 -8.201 3.724 1.00 85.94 106 THR A O 1
ATOM 809 N N . ALA A 1 107 ? -1.657 -10.424 3.425 1.00 86.62 107 ALA A N 1
ATOM 810 C CA . ALA A 1 107 ? -3.006 -10.642 3.941 1.00 86.62 107 ALA A CA 1
ATOM 811 C C . ALA A 1 107 ? -3.053 -11.811 4.965 1.00 86.62 107 ALA A C 1
ATOM 813 O O . ALA A 1 107 ? -3.817 -12.758 4.785 1.00 86.62 107 ALA A O 1
ATOM 814 N N . PRO A 1 108 ? -2.274 -11.765 6.068 1.00 85.12 108 PRO A N 1
ATOM 815 C CA . PRO A 1 108 ? -2.085 -12.912 6.970 1.00 85.12 108 PRO A CA 1
ATOM 816 C C . PRO A 1 108 ? -3.246 -13.176 7.948 1.00 85.12 108 PRO A C 1
ATOM 818 O O . PRO A 1 108 ? -3.194 -14.134 8.715 1.00 85.12 108 PRO A O 1
ATOM 821 N N . LEU A 1 109 ? -4.271 -12.319 7.986 1.00 85.75 109 LEU A N 1
ATOM 822 C CA . LEU A 1 109 ? -5.401 -12.418 8.917 1.00 85.75 109 LEU A CA 1
ATOM 823 C C . LEU A 1 109 ? -6.646 -12.919 8.184 1.00 85.75 109 LEU A C 1
ATOM 825 O O . LEU A 1 109 ? -6.911 -12.455 7.080 1.00 85.75 109 LEU A O 1
ATOM 829 N N . SER A 1 110 ? -7.480 -13.746 8.824 1.00 88.56 110 SER A N 1
ATOM 830 C CA . SER A 1 110 ? -8.787 -14.151 8.267 1.00 88.56 110 SER A CA 1
ATOM 831 C C . SER A 1 110 ? -9.633 -12.939 7.856 1.00 88.56 110 SER A C 1
ATOM 833 O O . SER A 1 110 ? -10.159 -12.894 6.750 1.00 88.56 110 SER A O 1
ATOM 835 N N . ASN A 1 111 ? -9.617 -11.886 8.679 1.00 86.69 111 ASN A N 1
ATOM 836 C CA . ASN A 1 111 ? -10.312 -10.624 8.419 1.00 86.69 111 ASN A CA 1
ATOM 837 C C . ASN A 1 111 ? -9.797 -9.846 7.185 1.00 86.69 111 ASN A C 1
ATOM 839 O O . ASN A 1 111 ? -10.463 -8.939 6.692 1.00 86.69 111 ASN A O 1
ATOM 843 N N . SER A 1 112 ? -8.613 -10.179 6.657 1.00 84.88 112 SER A N 1
ATOM 844 C CA . SER A 1 112 ? -8.173 -9.671 5.352 1.00 84.88 112 SER A CA 1
ATOM 845 C C . SER A 1 112 ? -9.006 -10.260 4.212 1.00 84.88 112 SER A C 1
ATOM 847 O O . SER A 1 112 ? -9.271 -9.561 3.241 1.00 84.88 112 SER A O 1
ATOM 849 N N . TYR A 1 113 ? -9.460 -11.509 4.331 1.00 85.06 113 TYR A N 1
ATOM 850 C CA . TYR A 1 113 ? -10.288 -12.181 3.326 1.00 85.06 113 TYR A CA 1
ATOM 851 C C . TYR A 1 113 ? -11.752 -11.728 3.402 1.00 85.06 113 TYR A C 1
ATOM 853 O O . TYR A 1 113 ? -12.402 -11.626 2.367 1.00 85.06 113 TYR A O 1
ATOM 861 N N . ASP A 1 114 ? -12.231 -11.313 4.579 1.00 86.56 114 ASP A N 1
ATOM 862 C CA . ASP A 1 114 ? -13.515 -10.603 4.728 1.00 86.56 114 ASP A CA 1
ATOM 863 C C . ASP A 1 114 ? -13.503 -9.213 4.052 1.00 86.56 114 ASP A C 1
ATOM 865 O O . ASP A 1 114 ? -14.553 -8.660 3.718 1.00 86.56 114 ASP A O 1
ATOM 869 N N . ARG A 1 115 ? -12.308 -8.646 3.804 1.00 85.44 115 ARG A N 1
ATOM 870 C CA . ARG A 1 115 ? -12.117 -7.463 2.948 1.00 85.44 115 ARG A CA 1
ATOM 871 C C . ARG A 1 115 ? -11.962 -7.817 1.469 1.00 85.44 115 ARG A C 1
ATOM 873 O O . ARG A 1 115 ? -12.421 -7.056 0.629 1.00 85.44 115 ARG A O 1
ATOM 880 N N . ILE A 1 116 ? -11.245 -8.890 1.132 1.00 82.62 116 ILE A N 1
ATOM 881 C CA . ILE A 1 116 ? -10.922 -9.258 -0.257 1.00 82.62 116 ILE A CA 1
ATOM 882 C C . ILE A 1 116 ? -12.089 -10.062 -0.845 1.00 82.62 116 ILE A C 1
ATOM 884 O O . ILE A 1 116 ? -12.048 -11.287 -0.916 1.00 82.62 116 ILE A O 1
ATOM 888 N N . GLN A 1 117 ? -13.139 -9.348 -1.260 1.00 77.25 117 GLN A N 1
ATOM 889 C CA . GLN A 1 117 ? -14.348 -9.911 -1.862 1.00 77.25 117 GLN A CA 1
ATOM 890 C C . GLN A 1 117 ? -14.684 -9.218 -3.200 1.00 77.25 117 GLN A C 1
ATOM 892 O O . GLN A 1 117 ? -14.280 -8.075 -3.433 1.00 77.25 117 GLN A O 1
ATOM 897 N N . PRO A 1 118 ? -15.406 -9.882 -4.122 1.00 75.00 118 PRO A N 1
ATOM 898 C CA . PRO A 1 118 ? -15.925 -9.231 -5.324 1.00 75.00 118 PRO A CA 1
ATOM 899 C C . PRO A 1 118 ? -16.791 -8.005 -4.995 1.00 75.00 118 PRO A C 1
ATOM 901 O O . PRO A 1 118 ? -17.564 -8.032 -4.038 1.00 75.00 118 PRO A O 1
ATOM 904 N N . ASN A 1 119 ? -16.725 -6.958 -5.825 1.00 70.62 119 ASN A N 1
ATOM 905 C CA . ASN A 1 119 ? -17.469 -5.697 -5.675 1.00 70.62 119 ASN A CA 1
ATOM 906 C C . ASN A 1 119 ? -17.099 -4.821 -4.453 1.00 70.62 119 ASN A C 1
ATOM 908 O O . ASN A 1 119 ? -17.822 -3.871 -4.158 1.00 70.62 119 ASN A O 1
ATOM 912 N N . THR A 1 120 ? -15.985 -5.079 -3.748 1.00 65.88 120 THR A N 1
ATOM 913 C CA . THR A 1 120 ? -15.527 -4.248 -2.606 1.00 65.88 120 THR A CA 1
ATOM 914 C C . THR A 1 120 ? -14.255 -3.430 -2.880 1.00 65.88 120 THR A C 1
ATOM 916 O O . THR A 1 120 ? -13.570 -3.037 -1.938 1.00 65.88 120 THR A O 1
ATOM 919 N N . TRP A 1 121 ? -13.909 -3.189 -4.156 1.00 60.28 121 TRP A N 1
ATOM 920 C CA . TRP A 1 121 ? -12.723 -2.418 -4.609 1.00 60.28 121 TRP A CA 1
ATOM 921 C C . TRP A 1 121 ? -11.395 -2.811 -3.932 1.00 60.28 121 TRP A C 1
ATOM 923 O O . TRP A 1 121 ? -10.519 -1.987 -3.683 1.00 60.28 121 TRP A O 1
ATOM 933 N N . SER A 1 122 ? -11.255 -4.093 -3.601 1.00 63.91 122 SER A N 1
ATOM 934 C CA . SER A 1 122 ? -10.225 -4.613 -2.695 1.00 63.91 122 SER A CA 1
ATOM 935 C C . SER A 1 122 ? -9.181 -5.503 -3.378 1.00 63.91 122 SER A C 1
ATOM 937 O O . SER A 1 122 ? -8.447 -6.211 -2.683 1.00 63.91 122 SER A O 1
ATOM 939 N N . GLY A 1 123 ? -9.146 -5.514 -4.716 1.00 63.12 123 GLY A N 1
ATOM 940 C CA . GLY A 1 123 ? -8.264 -6.376 -5.508 1.00 63.12 123 GLY A CA 1
ATOM 941 C C . GLY A 1 123 ? -8.662 -7.857 -5.475 1.00 63.12 123 GLY A C 1
ATOM 942 O O . GLY A 1 123 ? -7.814 -8.711 -5.232 1.00 63.12 123 GLY A O 1
ATOM 943 N N . ALA A 1 124 ? -9.947 -8.179 -5.644 1.00 66.00 124 ALA A N 1
ATOM 944 C CA . ALA A 1 124 ? -10.448 -9.554 -5.518 1.00 66.00 124 ALA A CA 1
ATOM 945 C C . ALA A 1 124 ? -10.063 -10.485 -6.686 1.00 66.00 124 ALA A C 1
ATOM 947 O O . ALA A 1 124 ? -10.182 -11.702 -6.557 1.00 66.00 124 ALA A O 1
ATOM 948 N N . TYR A 1 125 ? -9.593 -9.933 -7.809 1.00 70.81 125 TYR A N 1
ATOM 949 C CA . TYR A 1 125 ? -9.236 -10.699 -9.002 1.00 70.81 125 TYR A CA 1
ATOM 950 C C . TYR A 1 125 ? -7.727 -10.680 -9.266 1.00 70.81 125 TYR A C 1
ATOM 952 O O . TYR A 1 125 ? -7.086 -9.626 -9.235 1.00 70.81 125 TYR A O 1
ATOM 960 N N . GLN A 1 126 ? -7.170 -11.852 -9.592 1.00 73.69 126 GLN A N 1
ATOM 961 C CA . GLN A 1 126 ? -5.774 -12.039 -10.005 1.00 73.69 126 GLN A CA 1
ATOM 962 C C . GLN A 1 126 ? -5.559 -11.496 -11.429 1.00 73.69 126 GLN A C 1
ATOM 964 O O . GLN A 1 126 ? -5.417 -12.238 -12.398 1.00 73.69 126 GLN A O 1
ATOM 969 N N . CYS A 1 127 ? -5.588 -10.175 -11.566 1.00 70.44 127 CYS A N 1
ATOM 970 C CA . CYS A 1 127 ? -5.355 -9.469 -12.816 1.00 70.44 127 CYS A CA 1
ATOM 971 C C . CYS A 1 127 ? -4.660 -8.122 -12.573 1.00 70.44 127 CYS A C 1
ATOM 973 O O . CYS A 1 127 ? -4.544 -7.638 -11.443 1.00 70.44 127 CYS A O 1
ATOM 975 N N . TRP A 1 128 ? -4.200 -7.519 -13.666 1.00 72.25 128 TRP A N 1
ATOM 976 C CA . TRP A 1 128 ? -3.663 -6.164 -13.721 1.00 72.25 128 TRP A CA 1
ATOM 977 C C . TRP A 1 128 ? -4.434 -5.366 -14.775 1.00 72.25 128 TRP A C 1
ATOM 979 O O . TRP A 1 128 ? -4.850 -5.913 -15.797 1.00 72.25 128 TRP A O 1
ATOM 989 N N . GLY A 1 129 ? -4.609 -4.067 -14.542 1.00 65.25 129 GLY A N 1
ATOM 990 C CA . GLY A 1 129 ? -5.189 -3.162 -15.527 1.00 65.25 129 GLY A CA 1
ATOM 991 C C . GLY A 1 129 ? -5.030 -1.702 -15.123 1.00 65.25 129 GLY A C 1
ATOM 992 O O . GLY A 1 129 ? -5.099 -1.358 -13.943 1.00 65.25 129 GLY A O 1
ATOM 993 N N . LYS A 1 130 ? -4.838 -0.822 -16.109 1.00 63.47 130 LYS A N 1
ATOM 994 C CA . LYS A 1 130 ? -4.812 0.627 -15.876 1.00 63.47 130 LYS A CA 1
ATOM 995 C C . LYS A 1 130 ? -6.163 1.076 -15.312 1.00 63.47 130 LYS A C 1
ATOM 997 O O . LYS A 1 130 ? -7.196 0.744 -15.879 1.00 63.47 130 LYS A O 1
ATOM 1002 N N . GLU A 1 131 ? -6.134 1.808 -14.198 1.00 61.72 131 GLU A N 1
ATOM 1003 C CA . GLU A 1 131 ? -7.317 2.376 -13.517 1.00 61.72 131 GLU A CA 1
ATOM 1004 C C . GLU A 1 131 ? -8.368 1.349 -13.020 1.00 61.72 131 GLU A C 1
ATOM 1006 O O . GLU 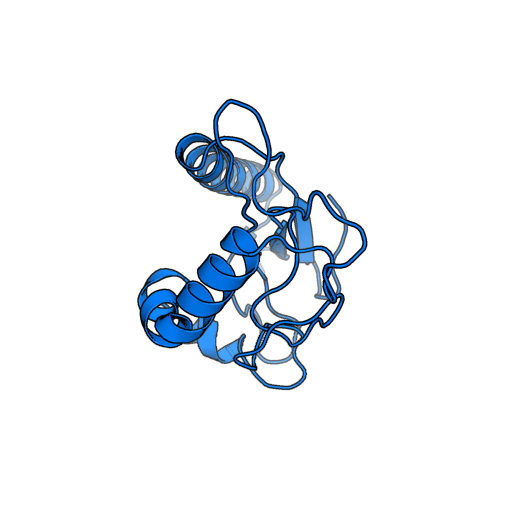A 1 131 ? -9.411 1.741 -12.497 1.00 61.72 131 GLU A O 1
ATOM 1011 N N . ASN A 1 132 ? -8.090 0.040 -13.091 1.00 57.69 132 ASN A N 1
ATOM 1012 C CA . ASN A 1 132 ? -9.015 -1.003 -12.644 1.00 57.69 132 ASN A CA 1
ATOM 1013 C C . ASN A 1 132 ? -8.956 -1.200 -11.117 1.00 57.69 132 ASN A C 1
ATOM 1015 O O . ASN A 1 132 ? -8.075 -1.892 -10.619 1.00 57.69 132 ASN A O 1
ATOM 1019 N N . ARG A 1 133 ? -9.935 -0.654 -10.383 1.00 54.53 133 ARG A N 1
ATOM 1020 C CA . ARG A 1 133 ? -10.039 -0.749 -8.910 1.00 54.53 133 ARG A CA 1
ATOM 1021 C C . ARG A 1 133 ? -10.363 -2.146 -8.356 1.00 54.53 133 ARG A C 1
ATOM 1023 O O . ARG A 1 133 ? -10.361 -2.328 -7.143 1.00 54.53 133 ARG A O 1
ATOM 1030 N N . GLU A 1 134 ? -10.643 -3.128 -9.210 1.00 52.75 134 GLU A N 1
ATOM 1031 C CA . GLU A 1 134 ? -10.854 -4.525 -8.801 1.00 52.75 134 GLU A CA 1
ATOM 1032 C C . GLU A 1 134 ? -9.672 -5.445 -9.141 1.00 52.75 134 GLU A C 1
ATOM 1034 O O . GLU A 1 134 ? -9.608 -6.573 -8.641 1.00 52.75 134 GLU A O 1
ATOM 1039 N N . ALA A 1 135 ? -8.719 -4.962 -9.945 1.00 51.28 135 ALA A N 1
ATOM 1040 C CA . ALA A 1 135 ? -7.460 -5.648 -10.196 1.00 51.28 135 ALA A CA 1
ATOM 1041 C C . A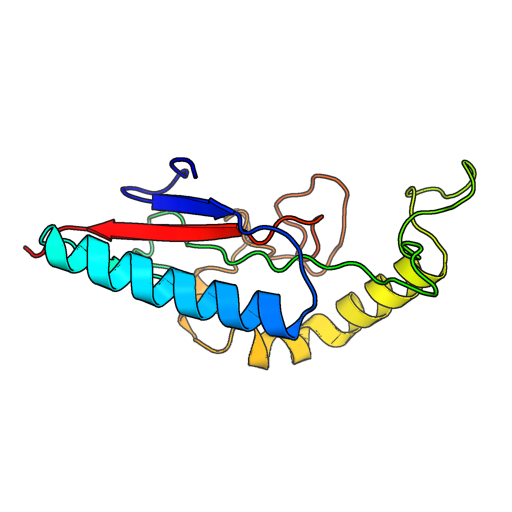LA A 1 135 ? -6.601 -5.660 -8.928 1.00 51.28 135 ALA A C 1
ATOM 1043 O O . ALA A 1 135 ? -6.495 -4.651 -8.232 1.00 51.28 135 ALA A O 1
ATOM 1044 N N . HIS A 1 136 ? -5.952 -6.788 -8.631 1.00 49.81 136 HIS A N 1
ATOM 1045 C CA . HIS A 1 136 ? -5.059 -6.859 -7.476 1.00 49.81 136 HIS A CA 1
ATOM 1046 C C . HIS A 1 136 ? -3.809 -5.981 -7.642 1.00 49.81 136 HIS A C 1
ATOM 1048 O O . HIS A 1 136 ? -3.274 -5.458 -6.665 1.00 49.81 136 HIS A O 1
ATOM 1054 N N . CYS A 1 137 ? -3.345 -5.792 -8.879 1.00 49.69 137 CYS A N 1
ATOM 1055 C CA . CYS A 1 137 ? -2.205 -4.934 -9.169 1.00 49.69 137 CYS A CA 1
ATOM 1056 C C . CYS A 1 137 ? -2.653 -3.605 -9.800 1.00 49.69 137 CYS A C 1
ATOM 1058 O O . CYS A 1 137 ? -3.069 -3.568 -10.959 1.00 49.69 137 CYS A O 1
ATOM 1060 N N . ILE A 1 138 ? -2.501 -2.512 -9.045 1.00 48.50 138 ILE A N 1
ATOM 1061 C CA . ILE A 1 138 ? -2.776 -1.121 -9.448 1.00 48.50 138 ILE A CA 1
ATOM 1062 C C . ILE A 1 138 ? -1.509 -0.264 -9.214 1.00 48.50 138 ILE A C 1
ATOM 1064 O O . ILE A 1 138 ? -0.656 -0.610 -8.400 1.00 48.50 138 ILE A O 1
ATOM 1068 N N . PHE A 1 139 ? -1.365 0.827 -9.979 1.00 30.11 139 PHE A N 1
ATOM 1069 C CA . PHE A 1 139 ? -0.271 1.821 -9.930 1.00 30.11 139 PHE A CA 1
ATOM 1070 C C . PHE A 1 139 ? -0.201 2.682 -8.641 1.00 30.11 139 PHE A C 1
ATOM 1072 O O . PHE A 1 139 ? -1.111 2.675 -7.824 1.00 30.11 139 PHE A O 1
ATOM 1079 N N . PHE A 1 140 ? 0.857 3.505 -8.488 1.00 30.92 140 PHE A N 1
ATOM 1080 C CA . PHE A 1 140 ? 1.673 3.495 -7.264 1.00 30.92 140 PHE A CA 1
ATOM 1081 C C . PHE A 1 140 ? 1.776 4.788 -6.377 1.00 30.92 140 PHE A C 1
ATOM 1083 O O . PHE A 1 140 ? 2.611 5.651 -6.632 1.00 30.92 140 PHE A O 1
ATOM 1090 N N . TYR A 1 141 ? 1.047 4.841 -5.245 1.00 24.72 141 TYR A N 1
ATOM 1091 C CA . TYR A 1 141 ? 1.217 5.712 -4.039 1.00 24.72 141 TYR A CA 1
ATOM 1092 C C . TYR A 1 141 ? 0.960 4.939 -2.698 1.00 24.72 141 TYR A C 1
ATOM 1094 O O . TYR A 1 141 ? -0.137 4.410 -2.557 1.00 24.72 141 TYR A O 1
ATOM 1102 N N . LEU A 1 142 ? 1.865 4.843 -1.697 1.00 26.80 142 LEU A N 1
ATOM 1103 C CA . LEU A 1 142 ? 1.627 4.039 -0.460 1.00 26.80 142 LEU A CA 1
ATOM 1104 C C . LEU A 1 142 ? 0.471 4.603 0.398 1.00 26.80 142 LEU A C 1
ATOM 1106 O O . LEU A 1 142 ? 0.669 5.546 1.165 1.00 26.80 142 LEU A O 1
ATOM 1110 N N . ALA A 1 143 ? -0.714 4.014 0.252 1.00 30.05 143 ALA A N 1
ATOM 1111 C CA . ALA A 1 143 ? -2.001 4.547 0.691 1.00 30.05 143 ALA A CA 1
ATOM 1112 C C . ALA A 1 143 ? -2.619 3.654 1.768 1.00 30.05 143 ALA A C 1
ATOM 1114 O O . ALA A 1 143 ? -2.887 2.480 1.507 1.00 30.05 143 ALA A O 1
ATOM 1115 N N . MET A 1 144 ? -2.838 4.186 2.974 1.00 42.53 144 MET A N 1
ATOM 1116 C CA . MET A 1 144 ? -3.439 3.430 4.075 1.00 42.53 144 MET A CA 1
ATOM 1117 C C . MET A 1 144 ? -4.677 4.125 4.633 1.00 42.53 144 MET A C 1
ATOM 1119 O O . MET A 1 144 ? -4.601 5.273 5.074 1.00 42.53 144 MET A O 1
ATOM 1123 N N . CYS A 1 145 ? -5.785 3.386 4.655 1.00 47.09 145 CYS A N 1
ATOM 1124 C CA . CYS A 1 145 ? -7.074 3.846 5.156 1.00 47.09 145 CYS A CA 1
ATOM 1125 C C . CYS A 1 145 ? -7.204 3.548 6.661 1.00 47.09 145 CYS A C 1
ATOM 1127 O O . CYS A 1 145 ? -6.941 2.432 7.116 1.00 47.09 145 CYS A O 1
ATOM 1129 N N . ILE A 1 146 ? -7.635 4.532 7.443 1.00 53.81 146 ILE A N 1
ATOM 1130 C CA . ILE A 1 146 ? -7.647 4.502 8.909 1.00 53.81 146 ILE A CA 1
ATOM 1131 C C . ILE A 1 146 ? -9.061 4.801 9.381 1.00 53.81 146 ILE A C 1
ATOM 1133 O O . ILE A 1 146 ? -9.553 5.889 9.099 1.00 53.81 146 ILE A O 1
ATOM 1137 N N . VAL A 1 147 ? -9.696 3.877 10.103 1.00 58.34 147 VAL A N 1
ATOM 1138 C CA . VAL A 1 147 ? -10.987 4.149 10.755 1.00 58.34 147 VAL A CA 1
ATOM 1139 C C . VAL A 1 147 ? -10.716 4.731 12.140 1.00 58.34 147 VAL A C 1
ATOM 1141 O O . VAL A 1 147 ? -9.914 4.180 12.902 1.00 58.34 147 VAL A O 1
ATOM 1144 N N . ILE A 1 148 ? -11.363 5.855 12.447 1.00 58.59 148 ILE A N 1
ATOM 1145 C CA . ILE A 1 148 ? -11.249 6.567 13.721 1.00 58.59 148 ILE A CA 1
ATOM 1146 C C . ILE A 1 148 ? -12.626 6.599 14.394 1.00 58.59 148 ILE A C 1
ATOM 1148 O O . ILE A 1 148 ? -13.550 7.229 13.884 1.00 58.59 148 ILE A O 1
ATOM 1152 N N . GLY A 1 149 ? -12.749 5.937 15.547 1.00 55.03 149 GLY A N 1
ATOM 1153 C CA . GLY A 1 149 ? -13.982 5.878 16.342 1.00 55.03 149 GLY A CA 1
ATOM 1154 C C . GLY A 1 149 ? -13.777 6.343 17.785 1.00 55.03 149 GLY A C 1
ATOM 1155 O O . GLY A 1 149 ? -12.658 6.327 18.295 1.00 55.03 149 GLY A O 1
ATOM 1156 N N . GLY A 1 150 ? -14.854 6.762 18.449 1.00 43.06 150 GLY A N 1
ATOM 1157 C CA . GLY A 1 150 ? -14.850 7.023 19.893 1.00 43.06 150 GLY A CA 1
ATOM 1158 C C . GLY A 1 150 ? -15.015 5.739 20.710 1.00 43.06 150 GLY A C 1
ATOM 1159 O O . GLY A 1 150 ? -15.562 4.752 20.218 1.00 43.06 150 GLY A O 1
ATOM 1160 N N . PHE A 1 151 ? -14.569 5.761 21.966 1.00 45.56 151 PHE A N 1
ATOM 1161 C CA . PHE A 1 151 ? -14.941 4.740 22.945 1.00 45.56 151 PHE A CA 1
ATOM 1162 C C . PHE A 1 151 ? -16.368 5.023 23.445 1.00 45.56 151 PHE A C 1
ATOM 1164 O O . PHE A 1 151 ? -16.583 6.041 24.104 1.00 45.56 151 PHE A O 1
ATOM 1171 N N . ASN A 1 152 ? -17.312 4.131 23.127 1.00 45.09 152 ASN A N 1
ATOM 1172 C CA . ASN A 1 152 ? -18.618 4.023 23.795 1.00 45.09 152 ASN A CA 1
ATOM 1173 C C . ASN A 1 152 ? -18.538 2.949 24.887 1.00 45.09 152 ASN A C 1
ATOM 1175 O O . ASN A 1 152 ? -17.944 1.887 24.588 1.00 45.09 152 ASN A O 1
#

Secondary structure (DSSP, 8-state):
-EE-SSTTEEEEEEPP--HHHHHHHHHHHHHHHHHHHHHTTEEEE--S-SSSSSPPPPEE-----EETTEESSB-SSTT-TTSB-HHHHHHHHHHHHHHHHHHHHHS-SHHHHTTS-TTTTS--EEEE-TT-TTEEE----EEEEEEEEE--